Protein AF-A0A6B3G3X5-F1 (afdb_monomer)

Structure (mmCIF, N/CA/C/O backbone):
data_AF-A0A6B3G3X5-F1
#
_entry.id   AF-A0A6B3G3X5-F1
#
loop_
_atom_site.group_PDB
_atom_site.id
_atom_site.type_symbol
_atom_site.label_atom_id
_atom_site.label_alt_id
_atom_site.label_comp_id
_atom_site.label_asym_id
_atom_site.label_entity_id
_atom_site.label_seq_id
_atom_site.pdbx_PDB_ins_code
_atom_site.Cartn_x
_atom_site.Cartn_y
_atom_site.Cartn_z
_atom_site.occupancy
_atom_site.B_iso_or_equiv
_atom_site.auth_seq_id
_atom_site.auth_comp_id
_atom_site.auth_asym_id
_atom_site.auth_atom_id
_atom_site.pdbx_PDB_model_num
ATOM 1 N N . PRO A 1 1 ? 0.803 15.265 12.265 1.00 85.44 1 PRO A N 1
ATOM 2 C CA . PRO A 1 1 ? 1.019 14.568 10.970 1.00 85.44 1 PRO A CA 1
ATOM 3 C C . PRO A 1 1 ? 0.506 13.130 11.090 1.00 85.44 1 PRO A C 1
ATOM 5 O O . PRO A 1 1 ? 0.526 12.603 12.199 1.00 85.44 1 PRO A O 1
ATOM 8 N N . VAL A 1 2 ? 0.046 12.519 9.995 1.00 90.12 2 VAL A N 1
ATOM 9 C CA . VAL A 1 2 ? -0.322 11.094 9.973 1.00 90.12 2 VAL A CA 1
ATOM 10 C C . VAL A 1 2 ? 0.689 10.335 9.126 1.00 90.12 2 VAL A C 1
ATOM 12 O O . VAL A 1 2 ? 1.019 10.768 8.026 1.00 90.12 2 VAL A O 1
ATOM 15 N N . LEU A 1 3 ? 1.189 9.229 9.672 1.00 94.62 3 LEU A N 1
ATOM 16 C CA . LEU A 1 3 ? 2.111 8.312 9.007 1.00 94.62 3 LEU A CA 1
ATOM 17 C C . LEU A 1 3 ? 1.405 6.974 8.722 1.00 94.62 3 LEU A C 1
ATOM 19 O O . LEU A 1 3 ? 0.190 6.840 8.893 1.00 94.62 3 LEU A O 1
ATOM 23 N N . TRP A 1 4 ? 2.168 5.980 8.280 1.00 96.75 4 TRP A N 1
ATOM 24 C CA . TRP A 1 4 ? 1.684 4.634 7.983 1.00 96.75 4 TRP A CA 1
ATOM 25 C C . TRP A 1 4 ? 2.245 3.598 8.959 1.00 96.75 4 TRP A C 1
ATOM 27 O O . TRP A 1 4 ? 3.359 3.747 9.461 1.00 96.75 4 TRP A O 1
ATOM 37 N N . SER A 1 5 ? 1.487 2.528 9.203 1.00 96.69 5 SER A N 1
ATOM 38 C CA . SER A 1 5 ? 1.946 1.354 9.963 1.00 96.69 5 SER A CA 1
ATOM 39 C C . SER A 1 5 ? 2.274 0.151 9.072 1.00 96.69 5 SER A C 1
ATOM 41 O O . SER A 1 5 ? 2.994 -0.753 9.493 1.00 96.69 5 SER A O 1
ATOM 43 N N . ALA A 1 6 ? 1.793 0.152 7.827 1.00 97.81 6 ALA A N 1
ATOM 44 C CA . ALA A 1 6 ? 2.095 -0.843 6.806 1.00 97.81 6 ALA A CA 1
ATOM 45 C C . ALA A 1 6 ? 2.426 -0.167 5.469 1.00 97.81 6 ALA A C 1
ATOM 47 O O . ALA A 1 6 ? 2.076 0.987 5.225 1.00 97.81 6 ALA A O 1
ATOM 48 N N . TRP A 1 7 ? 3.081 -0.898 4.573 1.00 98.31 7 TRP A N 1
ATOM 49 C CA . TRP A 1 7 ? 3.427 -0.418 3.236 1.00 98.31 7 TRP A CA 1
ATOM 50 C C . TRP A 1 7 ? 3.418 -1.559 2.219 1.00 98.31 7 TRP A C 1
ATOM 52 O O . TRP A 1 7 ? 3.580 -2.723 2.580 1.00 98.31 7 TRP A O 1
ATOM 62 N N . GLY A 1 8 ? 3.232 -1.223 0.946 1.00 98.12 8 GLY A N 1
ATOM 63 C CA . GLY A 1 8 ? 3.329 -2.188 -0.152 1.00 98.12 8 GLY A CA 1
ATOM 64 C C . GLY A 1 8 ? 4.731 -2.337 -0.750 1.00 98.12 8 GLY A C 1
ATOM 65 O O . GLY A 1 8 ? 4.944 -3.212 -1.584 1.00 98.12 8 GLY A O 1
ATOM 66 N N . ARG A 1 9 ? 5.678 -1.459 -0.382 1.00 98.25 9 ARG A N 1
ATOM 67 C CA . ARG A 1 9 ? 6.968 -1.293 -1.084 1.00 98.25 9 ARG A CA 1
ATOM 68 C C . ARG A 1 9 ? 6.805 -1.155 -2.605 1.00 98.25 9 ARG A C 1
ATOM 70 O O . ARG A 1 9 ? 7.618 -1.628 -3.400 1.00 98.25 9 ARG A O 1
ATOM 77 N N . ASP A 1 10 ? 5.718 -0.508 -3.000 1.00 98.44 10 ASP A N 1
ATOM 78 C CA . ASP A 1 10 ? 5.249 -0.419 -4.374 1.00 98.44 10 ASP A CA 1
ATOM 79 C C . ASP A 1 10 ? 6.086 0.535 -5.226 1.00 98.44 10 ASP A C 1
ATOM 81 O O . ASP A 1 10 ? 6.215 0.315 -6.419 1.00 98.44 10 ASP A O 1
ATOM 85 N N . TRP A 1 11 ? 6.755 1.513 -4.612 1.00 98.56 11 TRP A N 1
ATOM 86 C CA . TRP A 1 11 ? 7.569 2.538 -5.279 1.00 98.56 11 TRP A CA 1
ATOM 87 C C . TRP A 1 11 ? 8.829 2.030 -6.006 1.00 98.56 11 TRP A C 1
ATOM 89 O O . TRP A 1 11 ? 9.611 2.828 -6.524 1.00 98.56 11 TRP A O 1
ATOM 99 N N . THR A 1 12 ? 9.085 0.721 -6.018 1.00 98.25 12 THR A N 1
ATOM 100 C CA . THR A 1 12 ? 10.308 0.143 -6.593 1.00 98.25 12 THR A CA 1
ATOM 101 C C . THR A 1 12 ? 10.100 -0.288 -8.046 1.00 98.25 12 THR A C 1
ATOM 103 O O . THR A 1 12 ? 9.005 -0.722 -8.397 1.00 98.25 12 THR A O 1
ATOM 106 N N . PRO A 1 13 ? 11.142 -0.257 -8.901 1.00 97.69 13 PRO A N 1
ATOM 107 C CA . PRO A 1 13 ? 10.997 -0.615 -10.318 1.00 97.69 13 PRO A CA 1
ATOM 108 C C . PRO A 1 13 ? 10.635 -2.094 -10.546 1.00 97.69 13 PRO A C 1
ATOM 110 O O . PRO A 1 13 ? 10.200 -2.464 -11.630 1.00 97.69 13 PRO A O 1
ATOM 113 N N . TRP A 1 14 ? 10.804 -2.940 -9.526 1.00 97.44 14 TRP A N 1
ATOM 114 C CA . TRP A 1 14 ? 10.542 -4.382 -9.578 1.00 97.44 14 TRP A CA 1
ATOM 115 C C . TRP A 1 14 ? 9.259 -4.781 -8.843 1.00 97.44 14 TRP A C 1
ATOM 117 O O . TRP A 1 14 ? 9.001 -5.971 -8.648 1.00 97.44 14 TRP A O 1
ATOM 127 N N . ALA A 1 15 ? 8.473 -3.801 -8.387 1.00 98.06 15 ALA A N 1
ATOM 128 C CA . ALA A 1 15 ? 7.213 -4.074 -7.725 1.00 98.06 15 ALA A CA 1
ATOM 129 C C . ALA A 1 15 ? 6.271 -4.830 -8.671 1.00 98.06 15 ALA A C 1
ATOM 131 O O . ALA A 1 15 ? 6.103 -4.497 -9.842 1.00 98.06 15 ALA A O 1
ATOM 132 N N . THR A 1 16 ? 5.629 -5.863 -8.138 1.00 98.62 16 THR A N 1
ATOM 133 C CA . THR A 1 16 ? 4.547 -6.585 -8.813 1.00 98.62 16 THR A CA 1
ATOM 134 C C . THR A 1 16 ? 3.308 -6.497 -7.940 1.00 98.62 16 THR A C 1
ATOM 136 O O . THR A 1 16 ? 3.438 -6.447 -6.718 1.00 98.62 16 THR A O 1
ATOM 139 N N . GLY A 1 17 ? 2.108 -6.546 -8.526 1.00 98.56 17 GLY A N 1
ATOM 140 C CA . GLY A 1 17 ? 0.871 -6.504 -7.734 1.00 98.56 17 GLY A CA 1
ATOM 141 C C . GLY A 1 17 ? 0.838 -7.578 -6.636 1.00 98.56 17 GLY A C 1
ATOM 142 O O . GLY A 1 17 ? 0.490 -7.298 -5.494 1.00 98.56 17 GLY A O 1
ATOM 143 N N . ARG A 1 18 ? 1.325 -8.791 -6.935 1.00 98.62 18 ARG A N 1
ATOM 144 C CA . ARG A 1 18 ? 1.447 -9.876 -5.946 1.00 98.62 18 ARG A CA 1
ATOM 145 C C . ARG A 1 18 ? 2.460 -9.563 -4.839 1.00 98.62 18 ARG A C 1
ATOM 147 O O . ARG A 1 18 ? 2.187 -9.855 -3.679 1.00 98.62 18 ARG A O 1
ATOM 154 N N . GLY A 1 19 ? 3.613 -8.990 -5.187 1.00 98.62 19 GLY A N 1
ATOM 155 C CA . GLY A 1 19 ? 4.627 -8.578 -4.211 1.00 98.62 19 GLY A CA 1
ATOM 156 C C . GLY A 1 19 ? 4.118 -7.480 -3.278 1.00 98.62 19 GLY A C 1
ATOM 157 O O . GLY A 1 19 ? 4.297 -7.580 -2.068 1.00 98.62 19 GLY A O 1
ATOM 158 N N . VAL A 1 20 ? 3.398 -6.499 -3.829 1.00 98.81 20 VAL A N 1
ATOM 159 C CA . VAL A 1 20 ? 2.752 -5.423 -3.064 1.00 98.81 20 VAL A CA 1
ATOM 160 C C . VAL A 1 20 ? 1.752 -5.988 -2.058 1.00 98.81 20 VAL A C 1
ATOM 162 O O . VAL A 1 20 ? 1.784 -5.618 -0.886 1.00 98.81 20 VAL A O 1
ATOM 165 N N . VAL A 1 21 ? 0.902 -6.931 -2.486 1.00 98.75 21 VAL A N 1
ATOM 166 C CA . VAL A 1 21 ? -0.035 -7.618 -1.583 1.00 98.75 21 VAL A CA 1
ATOM 167 C C . VAL A 1 21 ? 0.711 -8.360 -0.476 1.00 98.75 21 VAL A C 1
ATOM 169 O O . VAL A 1 21 ? 0.314 -8.257 0.679 1.00 98.75 21 VAL A O 1
ATOM 172 N N . ALA A 1 22 ? 1.782 -9.090 -0.800 1.00 98.50 22 ALA A N 1
ATOM 173 C CA . ALA A 1 22 ? 2.543 -9.861 0.183 1.00 98.50 22 ALA A CA 1
ATOM 174 C C . ALA A 1 22 ? 3.211 -8.968 1.246 1.00 98.50 22 ALA A C 1
ATOM 176 O O . ALA A 1 22 ? 3.075 -9.236 2.441 1.00 98.50 22 ALA A O 1
ATOM 177 N N . GLU A 1 23 ? 3.876 -7.884 0.832 1.00 98.50 23 GLU A N 1
ATOM 178 C CA . GLU A 1 23 ? 4.485 -6.920 1.760 1.00 98.50 23 GLU A CA 1
ATOM 179 C C . GLU A 1 23 ? 3.438 -6.253 2.650 1.00 98.50 23 GLU A C 1
ATOM 181 O O . GLU A 1 23 ? 3.595 -6.232 3.873 1.00 98.50 23 GLU A O 1
ATOM 186 N N . ALA A 1 24 ? 2.336 -5.779 2.061 1.00 98.31 24 ALA A N 1
ATOM 187 C CA . ALA A 1 24 ? 1.252 -5.168 2.818 1.00 98.31 24 ALA A CA 1
ATOM 188 C C . ALA A 1 24 ? 0.645 -6.160 3.820 1.00 98.31 24 ALA A C 1
ATOM 190 O O . ALA A 1 24 ? 0.515 -5.842 5.001 1.00 98.31 24 ALA A O 1
ATOM 191 N N . ALA A 1 25 ? 0.333 -7.381 3.379 1.00 96.81 25 ALA A N 1
ATOM 192 C CA . ALA A 1 25 ? -0.265 -8.427 4.205 1.00 96.81 25 ALA A CA 1
ATOM 193 C C . ALA A 1 25 ? 0.611 -8.828 5.399 1.00 96.81 25 ALA A C 1
ATOM 195 O O . ALA A 1 25 ? 0.083 -9.147 6.461 1.00 96.81 25 ALA A O 1
ATOM 196 N N . SER A 1 26 ? 1.938 -8.782 5.256 1.00 97.56 26 SER A N 1
ATOM 197 C CA . SER A 1 26 ? 2.866 -9.128 6.342 1.00 97.56 26 SER A CA 1
ATOM 198 C C . SER A 1 26 ? 2.853 -8.141 7.519 1.00 97.56 26 SER A C 1
ATOM 200 O O . SER A 1 26 ? 3.347 -8.468 8.596 1.00 97.56 26 SER A O 1
ATOM 202 N N . ARG A 1 27 ? 2.300 -6.936 7.323 1.00 96.94 27 ARG A N 1
ATOM 203 C CA . ARG A 1 27 ? 2.360 -5.818 8.285 1.00 96.94 27 ARG A CA 1
ATOM 204 C C . ARG A 1 27 ? 0.985 -5.271 8.655 1.00 96.94 27 ARG A C 1
ATOM 206 O O . ARG A 1 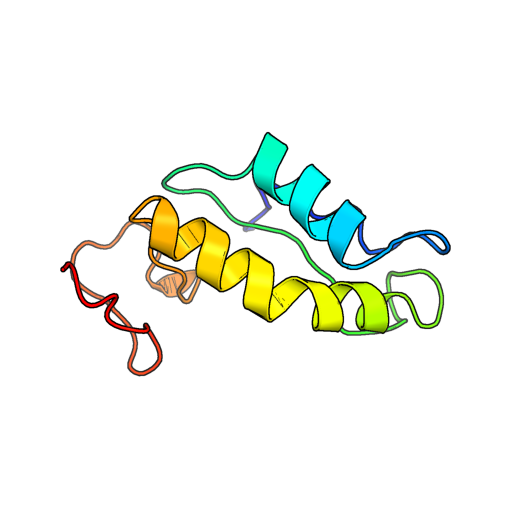27 ? 0.814 -4.731 9.743 1.00 96.94 27 ARG A O 1
ATOM 213 N N . LEU A 1 28 ? 0.016 -5.361 7.743 1.00 96.12 28 LEU A N 1
ATOM 214 C CA . LEU A 1 28 ? -1.298 -4.755 7.907 1.00 96.12 28 LEU A CA 1
ATOM 215 C C . LEU A 1 28 ? -2.140 -5.524 8.931 1.00 96.12 28 LEU A C 1
ATOM 217 O O . LEU A 1 28 ? -2.430 -6.708 8.751 1.00 96.12 28 LEU A O 1
ATOM 221 N N . GLY A 1 29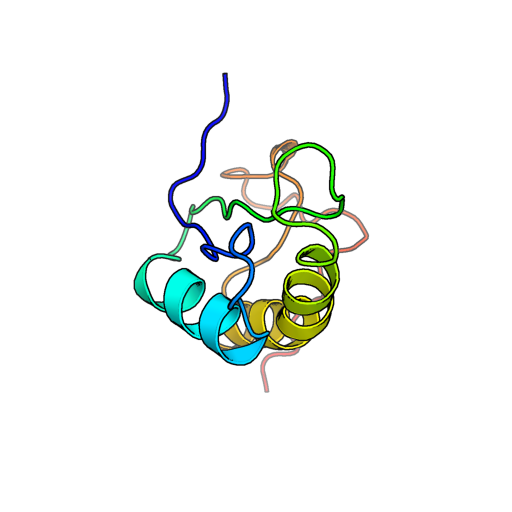 ? -2.584 -4.811 9.965 1.00 92.44 29 GLY A N 1
ATOM 222 C CA . GLY A 1 29 ? -3.475 -5.317 11.006 1.00 92.44 29 GLY A CA 1
ATOM 223 C C . GLY A 1 29 ? -4.617 -4.349 11.339 1.00 92.44 29 GLY A C 1
ATOM 224 O O . GLY A 1 29 ? -4.713 -3.272 10.738 1.00 92.44 29 GLY A O 1
ATOM 225 N N . PRO A 1 30 ? -5.492 -4.721 12.295 1.00 92.38 30 PRO A N 1
ATOM 226 C CA . PRO A 1 30 ? -6.555 -3.852 12.794 1.00 92.38 30 PRO A CA 1
ATOM 227 C C . PRO A 1 30 ? -6.016 -2.489 13.233 1.00 92.38 30 PRO A C 1
ATOM 229 O O . PRO A 1 30 ? -4.973 -2.407 13.877 1.00 92.38 30 PRO A O 1
ATOM 232 N N . GLY A 1 31 ? -6.715 -1.412 12.870 1.00 92.62 31 GLY A N 1
ATOM 233 C CA . GLY A 1 31 ? -6.263 -0.051 13.170 1.00 92.62 31 GLY A CA 1
ATOM 234 C C . GLY A 1 31 ? -5.019 0.390 12.384 1.00 92.62 31 GLY A C 1
ATOM 235 O O . GLY A 1 31 ? -4.433 1.420 12.700 1.00 92.62 31 GLY A O 1
ATOM 236 N N . GLY A 1 32 ? -4.599 -0.349 11.355 1.00 94.38 32 GLY A N 1
ATOM 237 C CA . GLY A 1 32 ? -3.466 0.036 10.522 1.00 94.38 32 GLY A CA 1
ATOM 238 C C . GLY A 1 32 ? -3.788 1.116 9.488 1.00 94.38 32 GLY A C 1
ATOM 239 O O . GLY A 1 32 ? -4.945 1.341 9.132 1.00 94.38 32 GLY A O 1
ATOM 240 N N . THR A 1 33 ? -2.740 1.754 8.974 1.00 96.31 33 THR A N 1
ATOM 241 C CA . THR A 1 33 ? -2.767 2.629 7.795 1.00 96.31 33 THR A CA 1
ATOM 242 C C . THR A 1 33 ? -1.723 2.122 6.801 1.00 96.31 33 THR A C 1
ATOM 244 O O . THR A 1 33 ? -0.583 1.837 7.177 1.00 96.31 33 THR A O 1
ATOM 247 N N . LEU A 1 34 ? -2.119 1.957 5.537 1.00 97.50 34 LEU A N 1
ATOM 248 C CA . LEU A 1 34 ? -1.2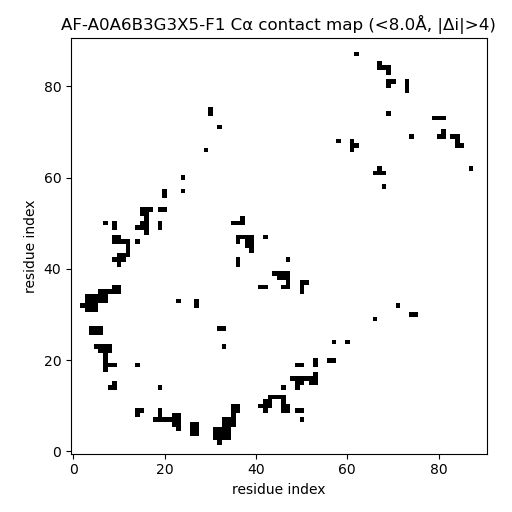82 1.396 4.474 1.00 97.50 34 LEU A CA 1
ATOM 249 C C . LEU A 1 34 ? -0.796 2.507 3.536 1.00 97.50 34 LEU A C 1
ATOM 251 O O . LEU A 1 34 ? -1.618 3.229 2.977 1.00 97.50 34 LEU A O 1
ATOM 255 N N . LEU A 1 35 ? 0.519 2.609 3.333 1.00 97.88 35 LEU A N 1
ATOM 256 C CA . LEU A 1 35 ? 1.110 3.489 2.321 1.00 97.88 35 LEU A CA 1
ATOM 257 C C . LEU A 1 35 ? 1.212 2.793 0.957 1.00 97.88 35 LEU A C 1
ATOM 259 O O . LEU A 1 35 ? 1.784 1.700 0.858 1.00 97.88 35 LEU A O 1
ATOM 263 N N . LEU A 1 36 ? 0.709 3.482 -0.070 1.00 98.19 36 LEU A N 1
ATOM 264 C CA . LEU A 1 36 ? 0.792 3.162 -1.497 1.00 98.19 36 LEU A CA 1
ATOM 265 C C . LEU A 1 36 ? 0.948 4.462 -2.311 1.00 98.19 36 LEU A C 1
ATOM 267 O O . LEU A 1 36 ? 0.647 5.544 -1.806 1.00 98.19 36 LEU A O 1
ATOM 271 N N . HIS A 1 37 ? 1.374 4.341 -3.566 1.00 98.44 37 HIS A N 1
ATOM 272 C CA . HIS A 1 37 ? 1.616 5.428 -4.513 1.00 98.44 37 HIS A CA 1
ATOM 273 C C . HIS A 1 37 ? 0.785 5.244 -5.789 1.00 98.44 37 HIS A C 1
ATOM 275 O O . HIS A 1 37 ? 0.698 4.149 -6.343 1.00 98.44 37 HIS A O 1
ATOM 281 N N . ASP A 1 38 ? 0.207 6.333 -6.289 1.00 97.50 38 ASP A N 1
ATOM 282 C CA . ASP A 1 38 ? -0.648 6.373 -7.483 1.00 97.50 38 ASP A CA 1
ATOM 283 C C . ASP A 1 38 ? -0.028 7.158 -8.654 1.00 97.50 38 ASP A C 1
ATOM 285 O O . ASP A 1 38 ? -0.658 7.327 -9.696 1.00 97.50 38 ASP A O 1
ATOM 289 N N . SER A 1 39 ? 1.211 7.630 -8.501 1.00 97.06 39 SER A N 1
ATOM 290 C CA . SER A 1 39 ? 1.905 8.465 -9.482 1.00 97.06 39 SER A CA 1
ATOM 291 C C . SER A 1 39 ? 3.412 8.207 -9.511 1.00 97.06 39 SER A C 1
ATOM 293 O O . SER A 1 39 ? 3.978 7.594 -8.606 1.00 97.06 39 SER A O 1
ATOM 295 N N . ASP A 1 40 ? 4.071 8.730 -10.546 1.00 97.31 40 ASP A N 1
ATOM 296 C CA . ASP A 1 40 ? 5.527 8.644 -10.731 1.00 97.31 40 ASP A CA 1
ATOM 297 C C . ASP A 1 40 ? 6.308 9.695 -9.916 1.00 97.31 40 ASP A C 1
ATOM 299 O O . ASP A 1 40 ? 7.534 9.717 -9.946 1.00 97.31 40 ASP A O 1
ATOM 303 N N . ALA A 1 41 ? 5.627 10.582 -9.178 1.00 96.94 41 ALA A N 1
ATOM 304 C CA . ALA A 1 41 ? 6.263 11.719 -8.501 1.00 96.94 41 ALA A CA 1
ATOM 305 C C . ALA A 1 41 ? 7.227 11.308 -7.371 1.00 96.94 41 ALA A C 1
ATOM 307 O O . ALA A 1 41 ? 8.221 11.988 -7.124 1.00 96.94 41 ALA A O 1
ATOM 308 N N . TYR A 1 42 ? 6.932 10.197 -6.692 1.00 95.25 42 TYR A N 1
ATOM 309 C CA . TYR A 1 42 ? 7.689 9.701 -5.534 1.00 95.25 42 TYR A CA 1
ATOM 310 C C . TYR A 1 42 ? 8.013 8.204 -5.638 1.00 95.25 42 TYR A C 1
ATOM 312 O O . TYR A 1 42 ? 8.305 7.545 -4.641 1.00 95.25 42 TYR A O 1
ATOM 320 N N . ALA A 1 43 ? 7.955 7.660 -6.851 1.00 97.38 43 ALA A N 1
ATOM 321 C CA . ALA A 1 43 ? 8.142 6.247 -7.133 1.00 97.38 43 ALA A CA 1
ATOM 322 C C . ALA A 1 43 ? 8.949 6.048 -8.418 1.00 97.38 43 ALA A C 1
ATOM 324 O O . ALA A 1 43 ? 9.111 6.967 -9.218 1.00 97.38 43 ALA A O 1
ATOM 325 N N . ALA A 1 44 ? 9.456 4.833 -8.632 1.00 98.25 44 ALA A N 1
ATOM 326 C CA . ALA A 1 44 ? 10.003 4.468 -9.931 1.00 98.25 44 ALA A CA 1
ATOM 327 C C . ALA A 1 44 ? 8.935 4.665 -11.032 1.00 98.25 44 ALA A C 1
ATOM 329 O O . ALA A 1 44 ? 7.776 4.306 -10.806 1.00 98.25 44 ALA A O 1
ATOM 330 N N . PRO A 1 45 ? 9.295 5.185 -12.221 1.00 98.31 45 PRO A N 1
ATOM 331 C CA . PRO A 1 45 ? 8.332 5.401 -13.297 1.00 98.31 45 PRO A CA 1
ATOM 332 C C . PRO A 1 45 ? 7.522 4.143 -13.636 1.00 98.31 45 PRO A C 1
ATOM 334 O O . PRO A 1 45 ? 8.077 3.063 -13.842 1.00 98.31 45 PRO A O 1
ATOM 337 N N . GLY A 1 46 ? 6.200 4.283 -13.699 1.00 98.06 46 GLY A N 1
ATOM 338 C CA . GLY A 1 46 ? 5.251 3.207 -13.979 1.00 98.06 46 GLY A CA 1
ATOM 339 C C . GLY A 1 46 ? 4.932 2.288 -12.796 1.00 98.06 46 GLY A C 1
ATOM 340 O O . GLY A 1 46 ? 4.091 1.399 -12.952 1.00 98.06 46 GLY A O 1
ATOM 341 N N . ALA A 1 47 ? 5.539 2.487 -11.622 1.00 98.31 47 ALA A N 1
ATOM 342 C CA . ALA A 1 47 ? 5.324 1.640 -10.447 1.00 98.31 47 ALA A CA 1
ATOM 343 C C . ALA A 1 47 ? 3.864 1.642 -9.953 1.00 98.31 47 ALA A C 1
ATOM 345 O O . ALA A 1 47 ? 3.373 0.612 -9.488 1.00 98.31 47 ALA A O 1
ATOM 346 N N . TRP A 1 48 ? 3.126 2.739 -10.168 1.00 98.31 48 TRP A N 1
ATOM 347 C CA . TRP A 1 48 ? 1.690 2.842 -9.865 1.00 98.31 48 TRP A CA 1
ATOM 348 C C . TRP A 1 48 ? 0.850 1.731 -10.519 1.00 98.31 48 TRP A C 1
ATOM 350 O O . TRP A 1 48 ? -0.219 1.378 -10.021 1.00 98.31 48 TRP A O 1
ATOM 360 N N . ARG A 1 49 ? 1.324 1.123 -11.618 1.00 98.62 49 ARG A N 1
ATOM 361 C CA . ARG A 1 49 ? 0.648 -0.012 -12.268 1.00 98.62 49 ARG A CA 1
ATOM 362 C C . ARG A 1 49 ? 0.632 -1.253 -11.380 1.00 98.62 49 ARG A C 1
ATOM 364 O O . ARG A 1 49 ? -0.369 -1.967 -11.350 1.00 98.62 49 ARG A O 1
ATOM 371 N N . ALA A 1 50 ? 1.718 -1.506 -10.647 1.00 98.69 50 ALA A N 1
ATOM 372 C CA . ALA A 1 50 ? 1.773 -2.589 -9.670 1.00 98.69 50 ALA A CA 1
ATOM 373 C C . ALA A 1 50 ? 0.809 -2.318 -8.509 1.00 98.69 50 ALA A C 1
ATOM 375 O O . ALA A 1 50 ? 0.093 -3.228 -8.088 1.00 98.69 50 ALA A O 1
ATOM 376 N N . THR A 1 51 ? 0.737 -1.065 -8.053 1.00 98.50 51 THR A N 1
ATOM 377 C CA . THR A 1 51 ? -0.217 -0.615 -7.033 1.00 98.50 51 THR A CA 1
ATOM 378 C C . THR A 1 51 ? -1.652 -0.844 -7.478 1.00 98.50 51 THR A C 1
ATOM 380 O O . THR A 1 51 ? -2.403 -1.528 -6.785 1.00 98.50 51 THR A O 1
ATOM 383 N N . LEU A 1 52 ? -2.021 -0.361 -8.667 1.00 98.50 52 LEU A N 1
ATOM 384 C CA . LEU A 1 52 ? -3.357 -0.541 -9.230 1.00 98.50 52 LEU A CA 1
ATOM 385 C C . LEU A 1 52 ? -3.729 -2.028 -9.340 1.00 98.50 52 LEU A C 1
ATOM 387 O O . LEU A 1 52 ? -4.828 -2.417 -8.948 1.00 98.50 52 LEU A O 1
ATOM 391 N N . ALA A 1 53 ? -2.800 -2.872 -9.800 1.00 98.69 53 ALA A N 1
ATOM 392 C CA . ALA A 1 53 ? -3.005 -4.318 -9.890 1.00 98.69 53 ALA A CA 1
ATOM 393 C C . ALA A 1 53 ? -3.187 -5.004 -8.519 1.00 98.69 53 ALA A C 1
ATOM 395 O O . ALA A 1 53 ? -3.798 -6.069 -8.444 1.00 98.69 53 ALA A O 1
ATOM 396 N N . ALA A 1 54 ? -2.667 -4.420 -7.435 1.00 98.62 54 ALA A N 1
ATOM 397 C CA . ALA A 1 54 ? -2.791 -4.954 -6.081 1.00 98.62 54 ALA A CA 1
ATOM 398 C C . ALA A 1 54 ? -4.120 -4.593 -5.394 1.00 98.62 54 ALA A C 1
ATOM 400 O O . ALA A 1 54 ? -4.559 -5.336 -4.512 1.00 98.62 54 ALA A O 1
ATOM 401 N N . LEU A 1 55 ? -4.767 -3.482 -5.774 1.00 98.31 55 LEU A N 1
ATOM 402 C CA . LEU A 1 55 ? -5.917 -2.928 -5.043 1.00 98.31 55 LEU A CA 1
ATOM 403 C C . LEU A 1 55 ? -7.075 -3.925 -4.835 1.00 98.31 55 LEU A C 1
ATOM 405 O O . LEU A 1 55 ? -7.498 -4.070 -3.684 1.00 98.31 55 LEU A O 1
ATOM 409 N N . PRO A 1 56 ? -7.568 -4.666 -5.852 1.00 98.25 56 PRO A N 1
ATOM 410 C CA . PRO A 1 56 ? -8.668 -5.611 -5.639 1.00 98.25 56 PRO A CA 1
ATOM 411 C C . PRO A 1 56 ? -8.306 -6.716 -4.639 1.00 98.25 56 PRO A C 1
ATOM 413 O O . PRO A 1 56 ? -9.105 -7.071 -3.773 1.00 98.25 56 PRO A O 1
ATOM 416 N N . CYS A 1 57 ? -7.071 -7.219 -4.711 1.00 98.25 57 CYS A N 1
ATOM 417 C CA . CYS A 1 57 ? -6.566 -8.251 -3.811 1.00 98.25 57 CYS A CA 1
ATOM 418 C C . CYS A 1 57 ? -6.390 -7.734 -2.378 1.00 98.25 57 CYS A C 1
ATOM 420 O O . CYS A 1 57 ? -6.677 -8.468 -1.437 1.00 98.25 57 CYS A O 1
ATOM 422 N N . LEU A 1 58 ? -5.954 -6.485 -2.193 1.00 98.00 58 LEU A N 1
ATOM 423 C CA . LEU A 1 58 ? -5.834 -5.862 -0.870 1.00 98.00 58 LEU A CA 1
ATOM 424 C C . LEU A 1 58 ? -7.202 -5.648 -0.213 1.00 98.00 58 LEU A C 1
ATOM 426 O O . LEU A 1 58 ? -7.374 -5.969 0.961 1.00 98.00 58 LEU A O 1
ATOM 43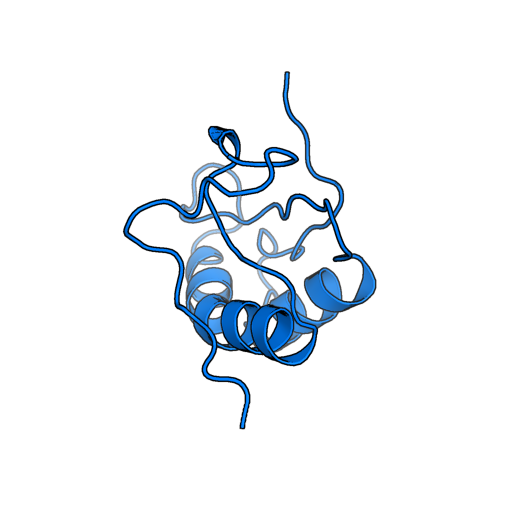0 N N . VAL A 1 59 ? -8.192 -5.167 -0.969 1.00 97.25 59 VAL A N 1
ATOM 431 C CA . VAL A 1 59 ? -9.565 -5.011 -0.461 1.00 97.25 59 VAL A CA 1
ATOM 432 C C . VAL A 1 59 ? -10.148 -6.373 -0.076 1.00 97.25 59 VAL A C 1
ATOM 434 O O . VAL A 1 59 ? -10.697 -6.517 1.018 1.00 97.25 59 VAL A O 1
ATOM 437 N N . ALA A 1 60 ? -9.960 -7.397 -0.915 1.00 96.75 60 ALA A N 1
ATOM 438 C CA . ALA A 1 60 ? -10.377 -8.763 -0.604 1.00 96.75 60 ALA A CA 1
ATOM 439 C C . ALA A 1 60 ? -9.645 -9.337 0.625 1.00 96.75 60 ALA A C 1
ATOM 441 O O . ALA A 1 60 ? -10.278 -9.951 1.483 1.00 96.75 60 ALA A O 1
ATOM 442 N N . TYR A 1 61 ? -8.334 -9.102 0.749 1.00 96.19 61 TYR A N 1
ATOM 443 C CA . TYR A 1 61 ? -7.521 -9.506 1.901 1.00 96.19 61 TYR A CA 1
ATOM 444 C C . TYR A 1 61 ? -8.057 -8.922 3.213 1.00 96.19 61 TYR A C 1
ATOM 446 O O . TYR A 1 61 ? -8.166 -9.650 4.205 1.00 96.19 61 TYR A O 1
ATOM 454 N N . CYS A 1 62 ? -8.402 -7.631 3.211 1.00 96.25 62 CYS A N 1
ATOM 455 C CA . CYS A 1 62 ? -9.006 -6.949 4.352 1.00 96.25 62 CYS A CA 1
ATOM 456 C C . CYS A 1 62 ? -10.380 -7.541 4.683 1.00 96.25 62 CYS A C 1
ATOM 458 O O . CYS A 1 62 ? -10.613 -7.935 5.826 1.00 96.25 62 CYS A O 1
ATOM 460 N N . GLY A 1 63 ? -11.250 -7.692 3.679 1.00 95.62 63 GLY A N 1
ATOM 461 C CA . GLY A 1 63 ? -12.585 -8.269 3.849 1.00 95.62 63 GLY A CA 1
ATOM 462 C C . GLY A 1 63 ? -12.555 -9.683 4.436 1.00 95.62 63 GLY A C 1
ATOM 463 O O . GLY A 1 63 ? -13.267 -9.962 5.398 1.0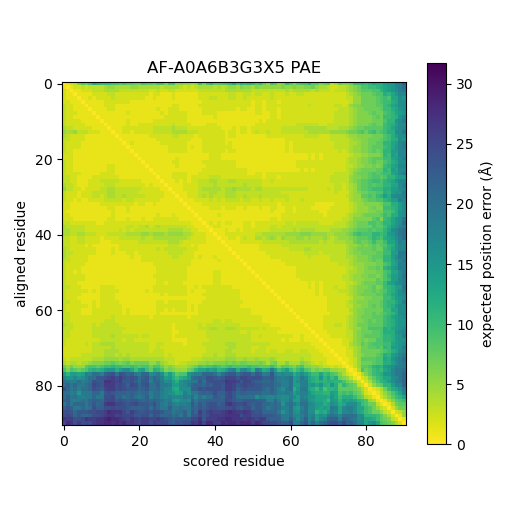0 95.62 63 GLY A O 1
ATOM 464 N N . ALA A 1 64 ? -11.661 -10.547 3.946 1.00 96.00 64 ALA A N 1
ATOM 465 C CA . ALA A 1 64 ? -11.478 -11.909 4.455 1.00 96.00 64 ALA A CA 1
ATOM 466 C C . ALA A 1 64 ? -11.004 -11.969 5.922 1.00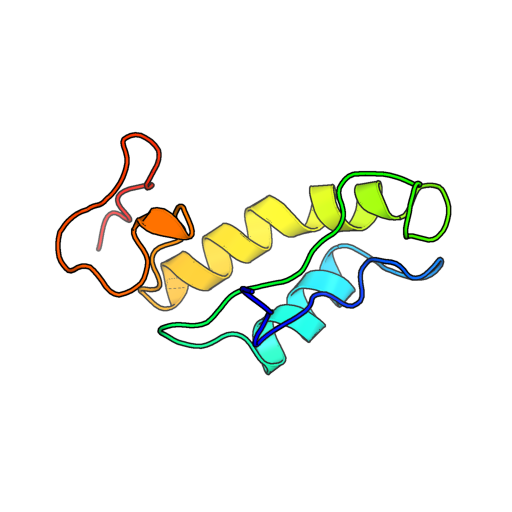 96.00 64 ALA A C 1
ATOM 468 O O . ALA A 1 64 ? -11.105 -13.013 6.560 1.00 96.00 64 ALA A O 1
ATOM 469 N N . ARG A 1 65 ? -10.482 -10.861 6.463 1.00 95.19 65 ARG A N 1
ATOM 470 C CA . ARG A 1 65 ? -10.038 -10.720 7.861 1.00 95.19 65 ARG A CA 1
ATOM 471 C C . ARG A 1 65 ? -10.986 -9.875 8.713 1.00 95.19 65 ARG A C 1
ATOM 473 O O . ARG A 1 65 ? -10.644 -9.546 9.844 1.00 95.19 65 ARG A O 1
ATOM 480 N N . GLY A 1 66 ? -12.146 -9.490 8.178 1.00 93.75 66 GLY A N 1
ATOM 481 C CA . GLY A 1 66 ? -13.082 -8.602 8.869 1.00 93.75 66 GLY A CA 1
ATOM 482 C C . GLY A 1 66 ? -12.553 -7.175 9.061 1.00 93.75 66 GLY A C 1
ATOM 483 O O . GLY A 1 66 ? -13.048 -6.450 9.920 1.00 93.75 66 GLY A O 1
ATOM 484 N N . LEU A 1 67 ? -11.547 -6.758 8.285 1.00 92.62 67 LEU A N 1
ATOM 485 C CA . LEU A 1 67 ? -11.017 -5.397 8.310 1.00 92.62 67 LEU A CA 1
ATOM 486 C C . LEU A 1 67 ? -11.810 -4.514 7.344 1.00 92.62 67 LEU A C 1
ATOM 488 O O . LEU A 1 67 ? -11.900 -4.806 6.150 1.00 92.62 67 LEU A O 1
ATOM 492 N N . ALA A 1 68 ? -12.338 -3.400 7.846 1.00 92.56 68 ALA A N 1
ATOM 493 C CA . ALA A 1 68 ? -12.961 -2.380 7.013 1.00 92.56 68 ALA A CA 1
ATOM 494 C C . ALA A 1 68 ? -11.896 -1.444 6.420 1.00 92.56 68 ALA A C 1
ATOM 496 O O . ALA A 1 68 ? -11.074 -0.887 7.147 1.00 92.56 68 ALA A O 1
ATOM 497 N N . VAL A 1 69 ? -11.934 -1.246 5.100 1.00 94.06 69 VAL A N 1
ATOM 498 C CA . VAL A 1 69 ? -11.146 -0.211 4.414 1.00 94.06 69 VAL A CA 1
ATOM 499 C C . VAL A 1 69 ? -11.984 1.063 4.347 1.00 94.06 69 VAL A C 1
ATOM 501 O O . VAL A 1 69 ? -13.156 1.017 3.972 1.00 94.06 69 VAL A O 1
ATOM 504 N N . GLY A 1 70 ? -11.398 2.203 4.704 1.00 92.44 70 GLY A N 1
ATOM 505 C CA . GLY A 1 70 ? -12.120 3.468 4.781 1.00 92.44 70 GLY A CA 1
ATOM 506 C C . GLY A 1 70 ? -11.203 4.681 4.754 1.00 92.44 70 GLY A C 1
ATOM 507 O O . GLY A 1 70 ? -9.983 4.567 4.623 1.00 92.44 70 GLY A O 1
ATOM 508 N N . ARG A 1 71 ? -11.811 5.864 4.863 1.00 92.12 71 ARG A N 1
ATOM 509 C CA . ARG A 1 71 ? -11.072 7.127 4.920 1.00 92.12 71 ARG A CA 1
ATOM 510 C C . ARG A 1 71 ? -10.330 7.220 6.244 1.00 92.12 71 ARG A C 1
ATOM 512 O O . ARG A 1 71 ? -10.846 6.827 7.284 1.00 92.12 71 ARG A O 1
ATOM 519 N N . LEU A 1 72 ? -9.167 7.858 6.215 1.00 91.62 72 LEU A N 1
ATOM 520 C CA . LEU A 1 72 ? -8.383 8.110 7.419 1.00 91.62 72 LEU A CA 1
AT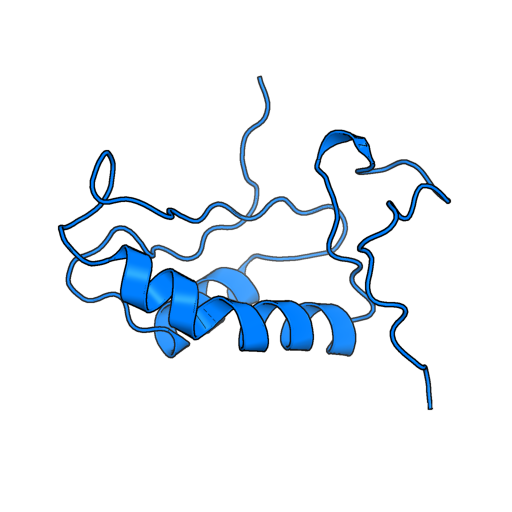OM 521 C C . LEU A 1 72 ? -9.146 8.934 8.475 1.00 91.62 72 LEU A C 1
ATOM 523 O O . LEU A 1 72 ? -8.967 8.705 9.663 1.00 91.62 72 LEU A O 1
ATOM 527 N N . ALA A 1 73 ? -10.024 9.852 8.053 1.00 90.06 73 ALA A N 1
ATOM 528 C CA . ALA A 1 73 ? -10.842 10.662 8.962 1.00 90.06 73 ALA A CA 1
ATOM 529 C C . ALA A 1 73 ? -11.854 9.845 9.786 1.00 90.06 73 ALA A C 1
ATOM 531 O O . ALA A 1 73 ? -12.282 10.300 10.840 1.00 90.06 73 ALA A O 1
ATOM 532 N N . ASP A 1 74 ? -12.223 8.652 9.310 1.00 87.81 74 ASP A N 1
ATOM 533 C CA . ASP A 1 74 ? -13.175 7.764 9.982 1.00 87.81 74 ASP A CA 1
ATOM 534 C C . ASP A 1 74 ? -12.451 6.701 10.845 1.00 87.81 74 ASP A C 1
ATOM 536 O O . ASP A 1 74 ? -13.080 5.836 11.457 1.00 87.81 74 ASP A O 1
ATOM 540 N N . HIS A 1 75 ? -11.114 6.724 10.876 1.00 87.25 75 HIS A N 1
ATOM 541 C CA . HIS A 1 75 ? -10.290 5.707 11.528 1.00 87.25 75 HIS A CA 1
ATOM 542 C C . HIS A 1 75 ? -10.403 5.785 13.057 1.00 87.25 75 HIS A C 1
ATOM 544 O O . HIS A 1 75 ? -10.289 6.856 13.647 1.00 87.25 75 HIS A O 1
ATOM 550 N N . GLY A 1 76 ? -10.658 4.645 13.705 1.00 78.88 76 GLY A N 1
ATOM 551 C CA . GLY A 1 76 ? -10.861 4.574 15.157 1.00 78.88 76 GLY A CA 1
ATOM 552 C C . GLY A 1 76 ? -12.226 5.077 15.646 1.00 78.88 76 GLY A C 1
ATOM 553 O O . GLY A 1 76 ? -12.498 4.983 16.841 1.00 78.88 76 GLY A O 1
ATOM 554 N N . CYS A 1 77 ? -13.104 5.555 14.756 1.00 74.12 77 CYS A N 1
ATOM 555 C CA . CYS A 1 77 ? -14.468 5.968 15.090 1.00 74.12 77 CYS A CA 1
ATOM 556 C C . CYS A 1 77 ? -15.465 4.822 14.823 1.00 74.12 77 CYS A C 1
ATOM 558 O O . CYS A 1 77 ? -15.736 4.504 13.661 1.00 74.12 77 CYS A O 1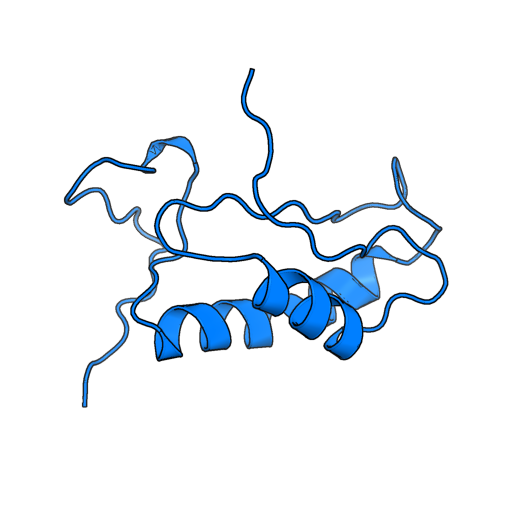
ATOM 560 N N . PRO A 1 78 ? -16.057 4.195 15.859 1.00 62.56 78 PRO A N 1
ATOM 561 C CA . PRO A 1 78 ? -17.060 3.154 15.661 1.00 62.56 78 PRO A CA 1
ATOM 562 C C . PRO A 1 78 ? -18.304 3.742 14.977 1.00 62.56 78 PRO A C 1
ATOM 564 O O . PRO A 1 78 ? -18.933 4.651 15.510 1.00 62.56 78 PRO A O 1
ATOM 567 N N . GLY A 1 79 ? -18.672 3.218 13.804 1.00 62.59 79 GLY A N 1
ATOM 568 C CA . GLY A 1 79 ? -19.943 3.535 13.136 1.00 62.59 79 GLY A CA 1
ATOM 569 C C . GLY A 1 79 ? -19.873 4.498 11.946 1.00 62.59 79 GLY A C 1
ATOM 570 O O . GLY A 1 79 ? -20.840 4.564 11.190 1.00 62.59 79 GLY A O 1
ATOM 571 N N . THR A 1 80 ? -18.744 5.167 11.694 1.00 60.19 80 THR A N 1
ATOM 572 C CA . THR A 1 80 ? -18.588 6.014 10.497 1.00 60.19 80 THR A CA 1
ATOM 573 C C . THR A 1 80 ? -18.058 5.191 9.326 1.00 60.19 80 THR A C 1
ATOM 575 O O . THR A 1 80 ? -16.925 5.331 8.881 1.00 60.19 80 THR A O 1
ATOM 578 N N . VAL A 1 81 ? -18.881 4.289 8.799 1.00 58.78 81 VAL A N 1
ATOM 579 C CA . VAL A 1 81 ? -18.632 3.740 7.463 1.00 58.78 81 VAL A CA 1
ATOM 580 C C . VAL A 1 81 ? -19.064 4.793 6.448 1.00 58.78 81 VAL A C 1
ATOM 582 O O . VAL A 1 81 ? -20.255 5.018 6.239 1.00 58.78 81 VAL A O 1
ATOM 585 N N . GLY A 1 82 ? -18.093 5.485 5.846 1.00 56.91 82 GLY A N 1
ATOM 586 C CA . GLY A 1 82 ? -18.359 6.410 4.745 1.00 56.91 82 GLY A CA 1
ATOM 587 C C . GLY A 1 82 ? -19.128 5.725 3.601 1.00 56.91 82 GLY A C 1
ATOM 588 O O . GLY A 1 82 ? -19.117 4.496 3.496 1.00 56.91 82 GLY A O 1
ATOM 589 N N . PRO A 1 83 ? -19.766 6.489 2.697 1.00 57.66 83 PRO A N 1
ATOM 590 C CA . PRO A 1 83 ? -20.700 5.962 1.690 1.00 57.66 83 PRO A CA 1
ATOM 591 C C . PRO A 1 83 ? -20.093 4.953 0.693 1.00 57.66 83 PRO A C 1
ATOM 593 O O . PRO A 1 83 ? -20.829 4.341 -0.072 1.00 57.66 83 PRO A O 1
ATOM 596 N N . PHE A 1 84 ? -18.769 4.763 0.707 1.00 56.81 84 PHE A N 1
ATOM 597 C CA . PHE A 1 84 ? -18.029 3.821 -0.138 1.00 56.81 84 PHE A CA 1
ATOM 598 C C . PHE A 1 84 ? -17.532 2.562 0.602 1.00 56.81 84 PHE A C 1
ATOM 600 O O . PHE A 1 84 ? -16.904 1.698 -0.003 1.00 56.81 84 PHE A O 1
ATOM 607 N N . ALA A 1 85 ? -17.784 2.415 1.907 1.00 57.69 85 ALA A N 1
ATOM 608 C CA . ALA A 1 85 ? -17.397 1.199 2.614 1.00 57.69 85 ALA A CA 1
ATOM 609 C C . ALA A 1 85 ? -18.217 0.011 2.081 1.00 57.69 85 ALA A C 1
ATOM 611 O O . ALA A 1 85 ? -19.429 -0.081 2.294 1.00 57.69 85 ALA A O 1
ATOM 612 N N . SER A 1 86 ? -17.556 -0.908 1.378 1.00 54.69 86 SER A N 1
ATOM 613 C CA . SER A 1 86 ? -18.158 -2.162 0.940 1.00 54.69 86 SER A CA 1
ATOM 614 C C . SER A 1 86 ? -18.613 -2.945 2.171 1.00 54.69 86 SER A C 1
ATOM 616 O O . SER A 1 86 ? -17.782 -3.424 2.946 1.00 54.69 86 SER A O 1
ATOM 618 N N . ARG A 1 87 ? -19.932 -3.072 2.364 1.00 55.00 87 ARG A N 1
ATOM 619 C CA . ARG A 1 87 ? -20.495 -3.988 3.361 1.00 55.00 87 ARG A CA 1
ATOM 620 C C . ARG A 1 87 ? -20.123 -5.399 2.925 1.00 55.00 87 ARG A C 1
ATOM 622 O O . ARG A 1 87 ? -20.706 -5.922 1.980 1.00 55.00 87 ARG A O 1
ATOM 629 N N . GLY A 1 88 ? -19.130 -5.995 3.576 1.00 50.78 88 GLY A N 1
ATOM 630 C CA . GLY A 1 88 ? -18.859 -7.416 3.414 1.00 50.78 88 GLY A CA 1
ATOM 631 C C . GLY A 1 88 ? -20.103 -8.188 3.842 1.00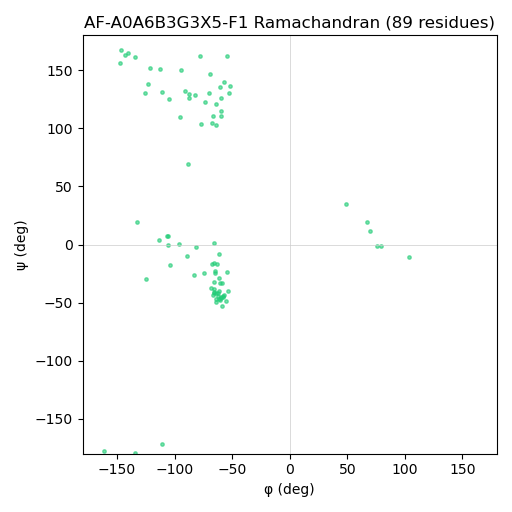 50.78 88 GLY A C 1
ATOM 632 O O . GLY A 1 88 ? -20.501 -8.120 5.002 1.00 50.78 88 GLY A O 1
ATOM 633 N N . THR A 1 89 ? -20.754 -8.878 2.909 1.00 46.41 89 THR A N 1
ATOM 634 C CA . THR A 1 89 ? -21.787 -9.857 3.245 1.00 46.41 89 THR A CA 1
ATOM 635 C C . THR A 1 89 ? -21.105 -11.015 3.958 1.00 46.41 89 THR A C 1
ATOM 637 O O . THR A 1 89 ? -20.422 -11.817 3.320 1.00 46.41 89 THR A O 1
ATOM 640 N N . ALA A 1 90 ? -21.264 -11.081 5.279 1.00 38.41 90 ALA A N 1
ATOM 641 C CA . ALA A 1 90 ? -21.025 -12.307 6.022 1.00 38.41 90 ALA A CA 1
ATOM 642 C C . ALA A 1 90 ? -21.976 -13.379 5.468 1.00 38.41 90 ALA A C 1
ATOM 644 O O . ALA A 1 90 ? -23.181 -13.136 5.356 1.00 38.41 90 ALA A O 1
ATOM 645 N N . ARG A 1 91 ? -21.422 -14.521 5.067 1.00 41.00 91 ARG A N 1
ATOM 646 C CA . ARG A 1 91 ? -22.171 -15.727 4.721 1.00 41.00 91 ARG A CA 1
ATOM 647 C C . ARG A 1 91 ? -21.866 -16.794 5.755 1.00 41.00 91 ARG A C 1
ATOM 649 O O . ARG A 1 91 ? -20.701 -16.820 6.209 1.00 41.00 91 ARG A O 1
#

Radius of gyration: 13.57 Å; Cα contacts (8 Å, |Δi|>4): 128; chains: 1; bounding box: 33×30×30 Å

Foldseek 3Di:
DDDFQFEQLLQEPPQALVSSLVRRLVGDDQLGDYDDDCANPRGPPPSNVRVVSNVVVNCVSCLVVVHWDADPVCGPPPPPPDPPTPPNPDD

Mean predicted aligned error: 5.73 Å

Nearest PDB structures (foldseek):
  5vrm-assembly5_D  TM=3.151E-01  e=7.004E+00  Mycobacterium tuberculosis CDC1551
  5g0t-assembly1_A  TM=3.166E-01  e=7.977E+00  Mycobacterium tuberculosis H37Rv
  5oiq-assembly1_D  TM=3.166E-01  e=7.475E+00  Mycobacterium tuberculosis H37Rv

Sequence (91 aa):
PVLWSAWGRDWTPWATGRGVVAEAASRLGPGGTLLLHDSDAYAAPGAWRATLAALPCLVAYCGARGLAVGRLADHGCPGTVGPFASRGTAR

Secondary structure (DSSP, 8-state):
----SEE--TTSTT--HHHHHHHHHTT--TT--EE---STTSSSTTTHHHHHHHHHHHHHHHHTTTPPP--GGGTT-TT---TT-------

Solvent-accessible surface area (backbone atoms only — not comparable to full-atom values): 5513 Å² total; per-residue (Å²): 140,86,82,62,70,19,39,24,70,30,48,36,83,81,44,37,24,68,53,23,39,51,46,23,61,77,52,54,52,90,94,54,37,75,45,82,56,86,48,53,88,86,27,30,79,69,19,26,57,22,40,62,64,18,48,68,58,47,54,49,56,31,50,79,68,76,42,84,70,75,59,77,92,39,60,94,47,91,83,57,71,56,100,78,46,78,79,74,78,83,126

pLDDT: mean 89.41, std 15.77, range [38.41, 98.81]